Protein AF-A0A6G0WE78-F1 (afdb_monomer_lite)

Sequence (130 aa):
MADDKPTRFEETLTFESLRAKVAHFAEEREWTKFHTPRNLLLAMTGEVGEVCECFQWRGDHDQDVDKWSAEDKEHLGEELSDVLIYLIRLADRCNVDLPAAALRKIEKNAVKYPVDLAKGSSKKYTEYQS

InterPro domains:
  IPR025984 dCTP pyrophosphatase 1 [PF12643] (47-127)
  IPR025984 dCTP pyrophosphatase 1 [PIRSF029826] (11-128)
  IPR025984 dCTP pyrophosphatase 1 [cd11537] (19-109)
  IPR052555 dCTP Pyrophosphatase [PTHR46523] (4-129)

Foldseek 3Di:
DPPPDDDPDDDPDDLVNLLVVLVVVCVVVVNVVVLDLVNLVVQLVVLVVQLCVLCVPQDPVRPPPVPDDPVSVVSNVVSVVSNVSSVSSSCVNVVHPVVVVVVVVVVVVCVLQPCVQPPVHPDGSVVSPD

Radius of gyration: 18.78 Å; chains: 1; bounding box: 47×45×46 Å

pLDDT: mean 91.03, std 11.7, range [42.78, 98.81]

Structure (mmCIF, N/CA/C/O backbone):
data_AF-A0A6G0WE78-F1
#
_entry.id   AF-A0A6G0WE78-F1
#
loop_
_atom_site.group_PDB
_atom_site.id
_atom_site.type_symbol
_atom_site.label_atom_id
_atom_site.label_alt_id
_atom_site.label_comp_id
_atom_site.label_asym_id
_atom_site.label_entity_id
_atom_site.label_seq_id
_atom_site.pdbx_PDB_ins_code
_atom_site.Cartn_x
_atom_site.Cartn_y
_atom_site.Cartn_z
_atom_site.occupancy
_atom_site.B_iso_or_equiv
_atom_site.auth_seq_id
_atom_site.auth_comp_id
_atom_site.auth_asym_id
_atom_site.auth_atom_id
_atom_site.pdbx_PDB_model_num
ATOM 1 N N . MET A 1 1 ? 3.640 -33.276 -16.281 1.00 42.78 1 MET A N 1
ATOM 2 C CA . MET A 1 1 ? 4.720 -32.574 -15.562 1.00 42.78 1 MET A CA 1
ATOM 3 C C . MET A 1 1 ? 4.146 -31.227 -15.185 1.00 42.78 1 MET A C 1
ATOM 5 O O . MET A 1 1 ? 3.731 -30.516 -16.090 1.00 42.78 1 MET A O 1
ATOM 9 N N . ALA A 1 2 ? 3.935 -30.972 -13.893 1.00 50.84 2 ALA A N 1
ATOM 10 C CA . ALA A 1 2 ? 3.448 -29.671 -13.450 1.00 50.84 2 ALA A CA 1
ATOM 11 C C . ALA A 1 2 ? 4.543 -28.639 -13.743 1.00 50.84 2 ALA A C 1
ATOM 13 O O . ALA A 1 2 ? 5.721 -28.924 -13.539 1.00 50.84 2 ALA A O 1
ATOM 14 N N . ASP A 1 3 ? 4.142 -27.513 -14.315 1.00 57.72 3 ASP A N 1
ATOM 15 C CA . ASP A 1 3 ? 5.007 -26.397 -14.679 1.00 57.72 3 ASP A CA 1
ATOM 16 C C . ASP A 1 3 ? 5.476 -25.748 -13.362 1.00 57.72 3 ASP A C 1
ATOM 18 O O . ASP A 1 3 ? 4.741 -24.965 -12.762 1.00 57.72 3 ASP A O 1
ATOM 22 N N . ASP A 1 4 ? 6.638 -26.166 -12.850 1.00 68.50 4 ASP A N 1
ATOM 23 C CA . ASP A 1 4 ? 7.264 -25.666 -11.614 1.00 68.50 4 ASP A CA 1
ATOM 24 C C . ASP A 1 4 ? 7.863 -24.277 -11.873 1.00 68.50 4 ASP A C 1
ATOM 26 O O . ASP A 1 4 ? 9.077 -24.078 -11.948 1.00 68.50 4 ASP A O 1
ATOM 30 N N . LYS A 1 5 ? 6.988 -23.312 -12.168 1.00 70.56 5 LYS A N 1
ATOM 31 C CA . LYS A 1 5 ? 7.397 -21.920 -12.314 1.00 70.56 5 LYS A CA 1
ATOM 32 C C . LYS A 1 5 ? 7.626 -21.352 -10.919 1.00 70.56 5 LYS A C 1
ATOM 34 O O . LYS A 1 5 ? 6.695 -21.394 -10.114 1.00 70.56 5 LYS A O 1
ATOM 39 N N . PRO A 1 6 ? 8.813 -20.785 -10.645 1.00 77.88 6 PRO A N 1
ATOM 40 C CA . PRO A 1 6 ? 9.064 -20.134 -9.373 1.00 77.88 6 PRO A CA 1
ATOM 41 C C . PRO A 1 6 ? 8.038 -19.020 -9.168 1.00 77.88 6 PRO A C 1
ATOM 43 O O . PRO A 1 6 ? 7.669 -18.301 -10.106 1.00 77.88 6 PRO A O 1
ATOM 46 N N . THR A 1 7 ? 7.555 -18.890 -7.941 1.00 81.88 7 THR A N 1
ATOM 47 C CA . THR A 1 7 ? 6.674 -17.791 -7.569 1.00 81.88 7 THR A CA 1
ATOM 48 C C . THR A 1 7 ? 7.383 -16.455 -7.703 1.00 81.88 7 THR A C 1
ATOM 50 O O . THR A 1 7 ? 8.593 -16.317 -7.535 1.00 81.88 7 THR A O 1
ATOM 53 N N . ARG A 1 8 ? 6.596 -15.440 -8.062 1.00 88.12 8 ARG A N 1
ATOM 54 C CA . ARG A 1 8 ? 7.098 -14.081 -8.282 1.00 88.12 8 ARG A CA 1
ATOM 55 C C . ARG A 1 8 ? 7.364 -13.326 -6.974 1.00 88.12 8 ARG A C 1
ATOM 57 O O . ARG A 1 8 ? 8.144 -12.381 -6.976 1.00 88.12 8 ARG A O 1
ATOM 64 N N . PHE A 1 9 ? 6.694 -13.712 -5.892 1.00 91.44 9 PHE A N 1
ATOM 65 C CA . PHE A 1 9 ? 6.803 -13.094 -4.572 1.00 91.44 9 PHE A CA 1
ATOM 66 C C . PHE A 1 9 ? 7.155 -14.147 -3.529 1.00 91.44 9 PHE A C 1
ATOM 68 O O . PHE A 1 9 ? 6.957 -15.336 -3.766 1.00 91.44 9 PHE A O 1
ATOM 75 N N . GLU A 1 10 ? 7.648 -13.694 -2.379 1.00 91.62 10 GLU A N 1
ATOM 76 C CA . GLU A 1 10 ? 7.931 -14.567 -1.244 1.00 91.62 10 GLU A CA 1
ATOM 77 C C . GLU A 1 10 ? 6.634 -15.261 -0.775 1.00 91.62 10 GLU A C 1
ATOM 79 O O . GLU A 1 10 ? 5.600 -14.616 -0.595 1.00 91.62 10 GLU A O 1
ATOM 84 N N . GLU A 1 11 ? 6.667 -16.593 -0.672 1.00 89.88 11 GLU A N 1
ATOM 85 C CA . GLU A 1 11 ? 5.465 -17.426 -0.518 1.00 89.88 11 GLU A CA 1
ATOM 86 C C . GLU A 1 11 ? 4.999 -17.594 0.927 1.00 89.88 11 GLU A C 1
ATOM 88 O O . GLU A 1 11 ? 3.838 -17.930 1.174 1.00 89.88 11 GLU A O 1
ATOM 93 N N . THR A 1 12 ? 5.911 -17.453 1.887 1.00 92.75 12 THR A N 1
ATOM 94 C CA . THR A 1 12 ? 5.702 -17.948 3.251 1.00 92.75 12 THR A CA 1
ATOM 95 C C . THR A 1 12 ? 5.341 -16.843 4.242 1.00 92.75 12 THR A C 1
ATOM 97 O O . THR A 1 12 ? 4.719 -17.107 5.277 1.00 92.75 12 THR A O 1
ATOM 100 N N . LEU A 1 13 ? 5.677 -15.595 3.929 1.00 93.06 13 LEU A N 1
ATOM 101 C CA . LEU A 1 13 ? 5.413 -14.419 4.734 1.00 93.06 13 LEU A CA 1
ATOM 102 C C . LEU A 1 13 ? 3.956 -14.002 4.563 1.00 93.06 13 LEU A C 1
ATOM 104 O O . LEU A 1 13 ? 3.498 -13.527 3.526 1.00 93.06 13 LEU A O 1
ATOM 108 N N . THR A 1 14 ? 3.213 -14.137 5.651 1.00 96.06 14 THR A N 1
ATOM 109 C CA . THR A 1 14 ? 1.822 -13.698 5.721 1.00 96.06 14 THR A CA 1
ATOM 110 C C . THR A 1 14 ? 1.735 -12.224 6.108 1.00 96.06 14 THR A C 1
ATOM 112 O O . THR A 1 14 ? 2.610 -11.690 6.797 1.00 96.06 14 THR A O 1
ATOM 115 N N . PHE A 1 15 ? 0.618 -11.578 5.774 1.00 96.31 15 PHE A N 1
ATOM 116 C CA . PHE A 1 15 ? 0.317 -10.226 6.259 1.00 96.31 15 PHE A CA 1
ATOM 117 C C . PHE A 1 15 ? 0.359 -10.120 7.787 1.00 96.31 15 PHE A C 1
ATOM 119 O O . PHE A 1 15 ? 0.839 -9.120 8.309 1.00 96.31 15 PHE A O 1
ATOM 126 N N . GLU A 1 16 ? -0.098 -11.148 8.505 1.00 98.12 16 GLU A N 1
ATOM 127 C CA . GLU A 1 16 ? -0.032 -11.171 9.968 1.00 98.12 16 GLU A CA 1
ATOM 128 C C . GLU A 1 16 ? 1.417 -11.220 10.463 1.00 98.12 16 GLU A C 1
ATOM 130 O O . GLU A 1 16 ? 1.796 -10.476 11.366 1.00 98.12 16 GLU A O 1
ATOM 135 N N . SER A 1 17 ? 2.264 -12.037 9.832 1.00 97.81 17 SER A N 1
ATOM 136 C CA . SER A 1 17 ? 3.683 -12.086 10.187 1.00 97.81 17 SER A CA 1
ATOM 137 C C . SER A 1 17 ? 4.403 -10.763 9.906 1.00 97.81 17 SER A C 1
ATOM 139 O O . SER A 1 17 ? 5.234 -10.338 10.710 1.00 97.81 17 SER A O 1
ATOM 141 N N . LEU A 1 18 ? 4.045 -10.065 8.822 1.00 97.81 18 LEU A N 1
ATOM 142 C CA . LEU A 1 18 ? 4.582 -8.743 8.512 1.00 97.81 18 LEU A CA 1
ATOM 143 C C . LEU A 1 18 ? 4.071 -7.683 9.500 1.00 97.81 18 LEU A C 1
ATOM 145 O O . LEU A 1 18 ? 4.871 -6.929 10.050 1.00 97.81 18 LEU A O 1
ATOM 149 N N . ARG A 1 19 ? 2.769 -7.684 9.821 1.00 98.50 19 ARG A N 1
ATOM 150 C CA . ARG A 1 19 ? 2.168 -6.833 10.862 1.00 98.50 19 ARG A CA 1
ATOM 151 C C . ARG A 1 19 ? 2.891 -6.990 12.197 1.00 98.50 19 ARG A C 1
ATOM 153 O O . ARG A 1 19 ? 3.275 -5.990 12.801 1.00 98.50 19 ARG A O 1
ATOM 160 N N . ALA A 1 20 ? 3.122 -8.230 12.630 1.00 98.56 20 ALA A N 1
ATOM 161 C CA . ALA A 1 20 ? 3.830 -8.529 13.870 1.00 98.56 20 ALA A CA 1
ATOM 162 C C . ALA A 1 20 ? 5.279 -8.014 13.852 1.00 98.56 20 ALA A C 1
ATOM 164 O O . ALA A 1 20 ? 5.713 -7.400 14.825 1.00 98.56 20 ALA A O 1
ATOM 165 N N . LYS A 1 21 ? 6.012 -8.193 12.742 1.00 98.50 21 LYS A N 1
ATOM 166 C CA . LYS A 1 21 ? 7.381 -7.668 12.582 1.00 98.50 21 LYS A CA 1
ATOM 167 C C . LYS A 1 21 ? 7.428 -6.141 12.674 1.00 98.50 21 LYS A C 1
ATOM 169 O O . LYS A 1 21 ? 8.252 -5.609 13.412 1.00 98.50 21 LYS A O 1
ATOM 174 N N . VAL A 1 22 ? 6.524 -5.443 11.983 1.00 98.38 22 VAL A N 1
ATOM 175 C CA . VAL A 1 22 ? 6.442 -3.971 12.006 1.00 98.38 22 VAL A CA 1
ATOM 176 C C . VAL A 1 22 ? 6.060 -3.457 13.398 1.00 98.38 22 VAL A C 1
ATOM 178 O O . VAL A 1 22 ? 6.638 -2.484 13.887 1.00 98.38 22 VAL A O 1
ATOM 181 N N . ALA A 1 23 ? 5.109 -4.116 14.064 1.00 98.38 23 ALA A N 1
ATOM 182 C CA . ALA A 1 23 ? 4.719 -3.779 15.429 1.00 98.38 23 ALA A CA 1
ATOM 183 C C . ALA A 1 23 ? 5.891 -3.935 16.407 1.00 98.38 23 ALA A C 1
ATOM 185 O O . ALA A 1 23 ? 6.193 -2.998 17.145 1.00 98.38 23 ALA A O 1
ATOM 186 N N . HIS A 1 24 ? 6.580 -5.075 16.347 1.00 98.62 24 HIS A N 1
ATOM 187 C CA . HIS A 1 24 ? 7.726 -5.373 17.197 1.00 98.62 24 HIS A CA 1
ATOM 188 C C . HIS A 1 24 ? 8.874 -4.379 16.983 1.00 98.62 24 HIS A C 1
ATOM 190 O O . HIS A 1 24 ? 9.375 -3.806 17.946 1.00 98.62 24 HIS A O 1
ATOM 196 N N . PHE A 1 25 ? 9.217 -4.079 15.725 1.00 98.38 25 PHE A N 1
ATOM 197 C CA . PHE A 1 25 ? 10.237 -3.085 15.385 1.00 98.38 25 PHE A CA 1
ATOM 198 C C . PHE A 1 25 ? 9.956 -1.714 16.022 1.00 98.38 25 PHE A C 1
ATOM 200 O O . PHE A 1 25 ? 10.868 -1.064 16.546 1.00 98.38 25 PHE A O 1
ATOM 207 N N . ALA A 1 26 ? 8.690 -1.280 15.999 1.00 98.06 26 ALA A N 1
ATOM 208 C CA . ALA A 1 26 ? 8.262 -0.023 16.606 1.00 98.06 26 ALA A CA 1
ATOM 209 C C . ALA A 1 26 ? 8.277 -0.072 18.143 1.00 98.06 26 ALA A C 1
ATOM 211 O O . ALA A 1 26 ? 8.576 0.934 18.786 1.00 98.06 26 ALA A O 1
ATOM 212 N N . GLU A 1 27 ? 7.946 -1.215 18.741 1.00 98.12 27 GLU A N 1
ATOM 213 C CA . GLU A 1 27 ? 7.957 -1.410 20.194 1.00 98.12 27 GLU A CA 1
ATOM 214 C C . GLU A 1 27 ? 9.372 -1.365 20.770 1.00 98.12 27 GLU A C 1
ATOM 216 O O . GLU A 1 27 ? 9.594 -0.637 21.735 1.00 98.12 27 GLU A O 1
ATOM 221 N N . GLU A 1 28 ? 10.336 -2.041 20.138 1.00 98.62 28 GLU A N 1
ATOM 222 C CA . GLU A 1 28 ? 11.750 -2.030 20.550 1.00 98.62 28 GLU A CA 1
ATOM 223 C C . GLU A 1 28 ? 12.350 -0.618 20.617 1.00 98.62 28 GLU A C 1
ATOM 225 O O . GLU A 1 28 ? 13.283 -0.363 21.374 1.00 98.62 28 GLU A O 1
ATOM 230 N N . ARG A 1 29 ? 11.811 0.308 19.818 1.00 98.50 29 ARG A N 1
ATOM 231 C CA . ARG A 1 29 ? 12.259 1.706 19.732 1.00 98.50 29 ARG A CA 1
ATOM 232 C C . ARG A 1 29 ? 11.375 2.664 20.528 1.00 98.50 29 ARG A C 1
ATOM 234 O O . ARG A 1 29 ? 11.571 3.875 20.468 1.00 98.50 29 ARG A O 1
ATOM 241 N N . GLU A 1 30 ? 10.376 2.145 21.242 1.00 98.06 30 GLU A N 1
ATOM 242 C CA . GLU A 1 30 ? 9.337 2.921 21.927 1.00 98.06 30 GLU A CA 1
ATOM 243 C C . GLU A 1 30 ? 8.580 3.899 21.004 1.00 98.06 30 GLU A C 1
ATOM 245 O O . GLU A 1 30 ? 8.074 4.941 21.438 1.00 98.06 30 GLU A O 1
ATOM 250 N N . TRP A 1 31 ? 8.485 3.585 19.711 1.00 98.31 31 TRP A N 1
ATOM 251 C CA . TRP A 1 31 ? 7.860 4.442 18.700 1.00 98.31 31 TRP A CA 1
ATOM 252 C C . TRP A 1 31 ? 6.343 4.303 18.636 1.00 98.31 31 TRP A C 1
ATOM 254 O O . TRP A 1 31 ? 5.668 5.156 18.058 1.00 98.31 31 TRP A O 1
ATOM 264 N N . THR A 1 32 ? 5.766 3.296 19.297 1.00 96.31 32 THR A N 1
ATOM 265 C CA . THR A 1 32 ? 4.308 3.100 19.367 1.00 96.31 32 THR A CA 1
ATOM 266 C C . THR A 1 32 ? 3.554 4.364 19.812 1.00 96.31 32 THR A C 1
ATOM 268 O O . THR A 1 32 ? 2.452 4.615 19.323 1.00 96.31 32 THR A O 1
ATOM 271 N N . LYS A 1 33 ? 4.162 5.217 20.653 1.00 96.94 33 LYS A N 1
ATOM 272 C CA . LYS A 1 33 ? 3.602 6.519 21.072 1.00 96.94 33 LYS A CA 1
ATOM 273 C C . LYS A 1 33 ? 3.460 7.541 19.933 1.00 96.94 33 LYS A C 1
ATOM 275 O O . LYS A 1 33 ? 2.560 8.375 19.975 1.00 96.94 33 LYS A O 1
ATOM 280 N N . PHE A 1 34 ? 4.306 7.462 18.906 1.00 97.56 34 PHE A N 1
ATOM 281 C CA . PHE A 1 34 ? 4.260 8.328 17.723 1.00 97.56 34 PHE A CA 1
ATOM 282 C C . PHE A 1 34 ? 3.363 7.764 16.615 1.00 97.56 34 PHE A C 1
ATOM 284 O O . PHE A 1 34 ? 2.855 8.526 15.790 1.00 97.56 34 PHE A O 1
ATOM 291 N N . HIS A 1 35 ? 3.111 6.450 16.629 1.00 97.88 35 HIS A N 1
ATOM 292 C CA . HIS A 1 35 ? 2.293 5.720 15.654 1.00 97.88 35 HIS A CA 1
ATOM 293 C C . HIS A 1 35 ? 0.786 5.910 15.930 1.00 97.88 35 HIS A C 1
ATOM 295 O O . HIS A 1 35 ? 0.028 4.958 16.151 1.00 97.88 35 HIS A O 1
ATOM 301 N N . THR A 1 36 ? 0.343 7.170 15.956 1.00 98.56 36 THR A N 1
ATOM 302 C CA . THR A 1 36 ? -1.083 7.524 15.917 1.00 98.56 36 THR A CA 1
ATOM 303 C C . THR A 1 36 ? -1.614 7.362 14.486 1.00 98.56 36 THR A C 1
ATOM 305 O O . THR A 1 36 ? -0.846 7.573 13.544 1.00 98.56 36 THR A O 1
ATOM 308 N N . PRO A 1 37 ? -2.907 7.040 14.275 1.00 98.69 37 PRO A N 1
ATOM 309 C CA . PRO A 1 37 ? -3.452 6.848 12.927 1.00 98.69 37 PRO A CA 1
ATOM 310 C C . PRO A 1 37 ? -3.191 8.020 11.974 1.00 98.69 37 PRO A C 1
ATOM 312 O O . PRO A 1 37 ? -2.810 7.813 10.828 1.00 98.69 37 PRO A O 1
ATOM 315 N N . ARG A 1 38 ? -3.323 9.264 12.458 1.00 98.62 38 ARG A N 1
ATOM 316 C CA . ARG A 1 38 ? -3.049 10.459 11.646 1.00 98.62 38 ARG A CA 1
ATOM 317 C C . ARG A 1 38 ? -1.578 10.558 11.247 1.00 98.62 38 ARG A C 1
ATOM 319 O O . ARG A 1 38 ? -1.296 10.881 10.103 1.00 98.62 38 ARG A O 1
ATOM 326 N N . ASN A 1 39 ? -0.654 10.294 12.168 1.00 98.62 39 ASN A N 1
ATOM 327 C CA . ASN A 1 39 ? 0.774 10.387 11.867 1.00 98.62 39 ASN A CA 1
ATOM 328 C C . ASN A 1 39 ? 1.195 9.319 10.854 1.00 98.62 39 ASN A C 1
ATOM 330 O O . ASN A 1 39 ? 1.910 9.634 9.915 1.00 98.62 39 ASN A O 1
ATOM 334 N N . LEU A 1 40 ? 0.700 8.087 11.010 1.00 98.75 40 LEU A N 1
ATOM 335 C CA . LEU A 1 40 ? 0.962 6.994 10.069 1.00 98.75 40 LEU A CA 1
ATOM 336 C C . LEU A 1 40 ? 0.402 7.291 8.674 1.00 98.75 40 LEU A C 1
ATOM 338 O O . LEU A 1 40 ? 1.082 7.049 7.687 1.00 98.75 40 LEU A O 1
ATOM 342 N N . LEU A 1 41 ? -0.810 7.852 8.588 1.00 98.75 41 LEU A N 1
ATOM 343 C CA . LEU A 1 41 ? -1.394 8.286 7.317 1.00 98.75 41 LEU A CA 1
ATOM 344 C C . LEU A 1 41 ? -0.532 9.352 6.625 1.00 98.75 41 LEU A C 1
ATOM 346 O O . LEU A 1 41 ? -0.336 9.290 5.414 1.00 98.75 41 LEU A O 1
ATOM 350 N N . LEU A 1 42 ? -0.040 10.336 7.382 1.00 98.69 42 LEU A N 1
ATOM 351 C CA . LEU A 1 42 ? 0.800 11.401 6.835 1.00 98.69 42 LEU A CA 1
ATOM 352 C C . LEU A 1 42 ? 2.167 10.875 6.387 1.00 98.69 42 LEU A C 1
ATOM 354 O O . LEU A 1 42 ? 2.599 11.244 5.303 1.00 98.69 42 LEU A O 1
ATOM 358 N N . ALA A 1 43 ? 2.793 9.987 7.164 1.00 98.56 43 ALA A N 1
ATOM 359 C CA . ALA A 1 43 ? 4.038 9.327 6.772 1.00 98.56 43 ALA A CA 1
ATOM 360 C C . ALA A 1 43 ? 3.847 8.517 5.480 1.00 98.56 43 ALA A C 1
ATOM 362 O O . ALA A 1 43 ? 4.507 8.799 4.493 1.00 98.56 43 ALA A O 1
ATOM 363 N N . MET A 1 44 ? 2.821 7.656 5.421 1.00 98.69 44 MET A N 1
ATOM 364 C CA . MET A 1 44 ? 2.462 6.904 4.208 1.00 98.69 44 MET A CA 1
ATOM 365 C C . MET A 1 44 ? 2.254 7.807 2.984 1.00 98.69 44 MET A C 1
ATOM 367 O O . MET A 1 44 ? 2.554 7.413 1.866 1.00 98.69 44 MET A O 1
ATOM 371 N N . THR A 1 45 ? 1.699 9.008 3.175 1.00 98.69 45 THR A N 1
ATOM 372 C CA . THR A 1 45 ? 1.502 9.965 2.073 1.00 98.69 45 THR A CA 1
ATOM 373 C C . THR A 1 45 ? 2.835 10.509 1.554 1.00 98.69 45 THR A C 1
ATOM 375 O O . THR A 1 45 ? 2.941 10.750 0.355 1.00 98.69 45 THR A O 1
ATOM 378 N N . GLY A 1 46 ? 3.827 10.685 2.434 1.00 98.56 46 GLY A N 1
ATOM 379 C CA . GLY A 1 46 ? 5.206 11.010 2.063 1.00 98.56 46 GLY A CA 1
ATOM 380 C C . GLY A 1 46 ? 5.811 9.924 1.181 1.00 98.56 46 GLY A C 1
ATOM 381 O O . GLY A 1 46 ? 6.177 10.227 0.053 1.00 98.56 46 GLY A O 1
ATOM 382 N N . GLU A 1 47 ? 5.742 8.664 1.620 1.00 98.69 47 GLU A N 1
ATOM 383 C CA . GLU A 1 47 ? 6.299 7.525 0.864 1.00 98.69 47 GLU A CA 1
ATOM 384 C C . GLU A 1 47 ? 5.612 7.320 -0.492 1.00 98.69 47 GLU A C 1
ATOM 386 O O . GLU A 1 47 ? 6.234 6.966 -1.487 1.00 98.69 47 GLU A O 1
ATOM 391 N N . VAL A 1 48 ? 4.306 7.605 -0.595 1.00 98.75 48 VAL A N 1
ATOM 392 C CA . VAL A 1 48 ? 3.627 7.629 -1.904 1.00 98.75 48 VAL A CA 1
ATOM 393 C C . VAL A 1 48 ? 4.228 8.705 -2.818 1.00 98.75 48 VAL A C 1
ATOM 395 O O . VAL A 1 48 ? 4.282 8.514 -4.033 1.00 98.75 48 VAL A O 1
ATOM 398 N N . GLY A 1 49 ? 4.662 9.833 -2.255 1.00 98.44 49 GLY A N 1
ATOM 399 C CA . GLY A 1 49 ? 5.426 10.858 -2.959 1.00 98.44 49 GLY A CA 1
ATOM 400 C C . GLY A 1 49 ? 6.769 10.333 -3.464 1.00 98.44 49 GLY A C 1
ATOM 401 O O . GLY A 1 49 ? 7.055 10.512 -4.643 1.00 98.44 49 GLY A O 1
ATOM 402 N N . GLU A 1 50 ? 7.524 9.611 -2.638 1.00 98.38 50 GLU A N 1
ATOM 403 C CA . GLU A 1 50 ? 8.817 9.010 -3.018 1.00 98.38 50 GLU A CA 1
ATOM 404 C C . GLU A 1 50 ? 8.641 7.949 -4.124 1.00 98.38 50 GLU A C 1
ATOM 406 O O . GLU A 1 50 ? 9.338 7.967 -5.145 1.00 98.38 50 GLU A O 1
ATOM 411 N N . VAL A 1 51 ? 7.570 7.143 -4.055 1.00 98.06 51 VAL A N 1
ATOM 412 C CA . VAL A 1 51 ? 7.153 6.292 -5.182 1.00 98.06 51 VAL A CA 1
ATOM 413 C C . VAL A 1 51 ? 6.892 7.131 -6.437 1.00 98.06 51 VAL A C 1
ATOM 415 O O . VAL A 1 51 ? 7.293 6.728 -7.525 1.00 98.06 51 VAL A O 1
ATOM 418 N N . CYS A 1 52 ? 6.237 8.293 -6.341 1.00 96.62 52 CYS A N 1
ATOM 419 C CA . CYS A 1 52 ? 6.020 9.156 -7.509 1.00 96.62 52 CYS A CA 1
ATOM 420 C C . CYS A 1 52 ? 7.340 9.684 -8.089 1.00 96.62 52 CYS A C 1
ATOM 422 O O . CYS A 1 52 ? 7.466 9.775 -9.313 1.00 96.62 52 CYS A O 1
ATOM 424 N N . GLU A 1 53 ? 8.329 9.998 -7.251 1.00 95.50 53 GLU A N 1
ATOM 425 C CA . GLU A 1 53 ? 9.642 10.479 -7.688 1.00 95.50 53 GLU A CA 1
ATOM 426 C C . GLU A 1 53 ? 10.385 9.454 -8.552 1.00 95.50 53 GLU A C 1
ATOM 428 O O . GLU A 1 53 ? 11.025 9.843 -9.534 1.00 95.50 53 GLU A O 1
ATOM 433 N N . CYS A 1 54 ? 10.194 8.156 -8.296 1.00 93.88 54 CYS A N 1
ATOM 434 C 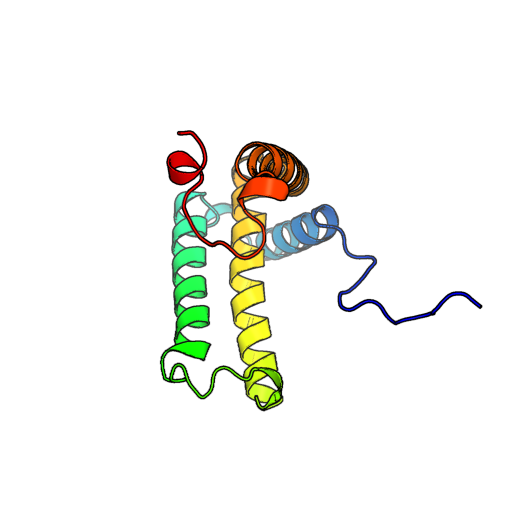CA . CYS A 1 54 ? 10.727 7.079 -9.138 1.00 93.88 54 CYS A CA 1
ATOM 435 C C . CYS A 1 54 ? 10.234 7.151 -10.600 1.00 93.88 54 CYS A C 1
ATOM 437 O O . CYS A 1 54 ? 10.917 6.683 -11.520 1.00 93.88 54 CYS A O 1
ATOM 439 N N . PHE A 1 55 ? 9.048 7.731 -10.834 1.00 93.56 55 PHE A N 1
ATOM 440 C CA . PHE A 1 55 ? 8.402 7.802 -12.151 1.00 93.56 55 PHE A CA 1
ATOM 441 C C . PHE A 1 55 ? 8.338 9.213 -12.748 1.00 93.56 55 PHE A C 1
ATOM 443 O O . PHE A 1 55 ? 8.164 9.328 -13.959 1.00 93.56 55 PHE A O 1
ATOM 450 N N . GLN A 1 56 ? 8.478 10.281 -11.956 1.00 91.62 56 GLN A N 1
ATOM 451 C CA . GLN A 1 56 ? 8.102 11.650 -12.353 1.00 91.62 56 GLN A CA 1
ATOM 452 C C . GLN A 1 56 ? 8.776 12.170 -13.641 1.00 91.62 56 GLN A C 1
ATOM 454 O O . GLN A 1 56 ? 8.202 13.007 -14.336 1.00 91.62 56 GLN A O 1
ATOM 459 N N . TRP A 1 57 ? 9.969 11.669 -13.982 1.00 88.69 57 TRP A N 1
ATOM 460 C CA . TRP A 1 57 ? 10.720 12.065 -15.184 1.00 88.69 57 TRP A CA 1
ATOM 461 C C . TRP A 1 57 ? 10.733 11.005 -16.294 1.00 88.69 57 TRP A C 1
ATOM 463 O O . TRP A 1 57 ? 11.335 11.221 -17.347 1.00 88.69 57 TRP A O 1
ATOM 473 N N . ARG A 1 58 ? 10.060 9.867 -16.090 1.00 85.50 58 ARG A N 1
ATOM 474 C CA . ARG A 1 58 ? 9.945 8.793 -17.081 1.00 85.50 58 ARG A CA 1
ATOM 475 C C . ARG A 1 58 ? 8.725 9.078 -17.956 1.00 85.50 58 ARG A C 1
ATOM 477 O O . ARG A 1 58 ? 7.588 8.882 -17.540 1.00 85.50 58 ARG A O 1
ATOM 484 N N . GLY A 1 59 ? 8.957 9.616 -19.153 1.00 73.19 59 GLY A N 1
ATOM 485 C CA . GLY A 1 59 ? 7.877 9.959 -20.083 1.00 73.19 59 GLY A CA 1
ATOM 486 C C . GLY A 1 59 ? 7.044 8.742 -20.506 1.00 73.19 59 GLY A C 1
ATOM 487 O O . GLY A 1 59 ? 7.495 7.603 -20.410 1.00 73.19 59 GLY A O 1
ATOM 488 N N . ASP A 1 60 ? 5.847 8.977 -21.048 1.00 75.25 60 ASP A N 1
ATOM 489 C CA . ASP A 1 60 ? 4.876 7.924 -21.409 1.00 75.25 60 ASP A CA 1
ATOM 490 C C . ASP A 1 60 ? 5.412 6.861 -22.392 1.00 75.25 60 ASP A C 1
ATOM 492 O O . ASP A 1 60 ? 4.886 5.753 -22.472 1.00 75.25 60 ASP A O 1
ATOM 496 N N . HIS A 1 61 ? 6.475 7.178 -23.136 1.00 66.56 61 HIS A N 1
ATOM 497 C CA . HIS A 1 61 ? 7.127 6.269 -24.085 1.00 66.56 61 HIS A CA 1
ATOM 498 C C . HIS A 1 61 ? 8.278 5.439 -23.483 1.00 66.56 61 HIS A C 1
ATOM 500 O O . HIS A 1 61 ? 8.767 4.532 -24.155 1.00 66.56 61 HIS A O 1
ATOM 506 N N . ASP A 1 62 ? 8.694 5.720 -22.243 1.00 63.34 62 ASP A N 1
ATOM 507 C CA . ASP A 1 62 ? 9.822 5.073 -21.549 1.00 63.34 62 ASP A CA 1
ATOM 508 C C . ASP A 1 62 ? 9.390 4.395 -20.233 1.00 63.34 62 ASP A C 1
ATOM 510 O O . ASP A 1 62 ? 10.133 4.302 -19.258 1.00 63.34 62 ASP A O 1
ATOM 514 N N . GLN A 1 63 ? 8.148 3.903 -20.197 1.00 70.12 63 GLN A N 1
ATOM 515 C CA . GLN A 1 63 ? 7.580 3.191 -19.043 1.00 70.12 63 GLN A CA 1
ATOM 516 C C . GLN A 1 63 ? 7.943 1.700 -18.999 1.00 70.12 63 GLN A C 1
ATO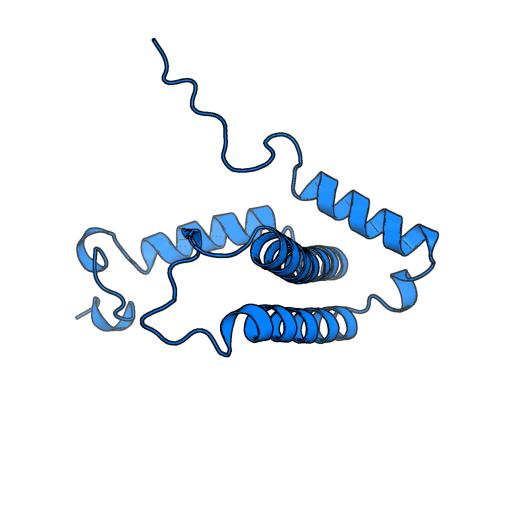M 518 O O . GLN A 1 63 ? 7.347 0.931 -18.243 1.00 70.12 63 GLN A O 1
ATOM 523 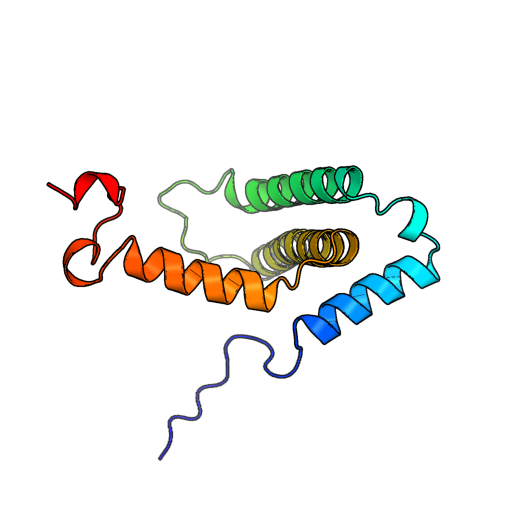N N . ASP A 1 64 ? 8.900 1.267 -19.818 1.00 83.62 64 ASP A N 1
ATOM 524 C CA . ASP A 1 64 ? 9.339 -0.122 -19.834 1.00 83.62 64 ASP A CA 1
ATOM 525 C C . ASP A 1 64 ? 10.213 -0.412 -18.605 1.00 83.62 64 ASP A C 1
ATOM 527 O O . ASP A 1 64 ? 11.439 -0.268 -18.625 1.00 83.62 64 ASP A O 1
ATOM 531 N N . VAL A 1 65 ? 9.552 -0.809 -17.516 1.00 83.88 65 VAL A N 1
ATOM 532 C CA . VAL A 1 65 ? 10.182 -1.171 -16.237 1.00 83.88 65 VAL A CA 1
ATOM 533 C C . VAL A 1 65 ? 11.196 -2.307 -16.371 1.00 83.88 65 VAL A C 1
ATOM 535 O O . VAL A 1 65 ? 12.074 -2.453 -15.519 1.00 83.88 65 VAL A O 1
ATOM 538 N N . ASP A 1 66 ? 11.142 -3.095 -17.447 1.00 85.69 66 ASP A N 1
ATOM 539 C CA . ASP A 1 66 ? 12.110 -4.166 -17.663 1.00 85.69 66 ASP A CA 1
ATOM 540 C C . ASP A 1 66 ? 13.503 -3.617 -18.001 1.00 85.69 66 ASP A C 1
ATOM 542 O O . ASP A 1 66 ? 14.498 -4.259 -17.655 1.00 85.69 66 ASP A O 1
ATOM 546 N N . LYS A 1 67 ? 13.588 -2.401 -18.560 1.00 87.94 67 LYS A N 1
ATOM 547 C CA . LYS A 1 67 ? 14.848 -1.707 -18.884 1.00 87.94 67 LYS A CA 1
ATOM 548 C C . LYS A 1 67 ? 15.484 -0.973 -17.707 1.00 87.94 67 LYS A C 1
ATOM 550 O O . LYS A 1 67 ? 16.599 -0.473 -17.848 1.00 87.94 67 LYS A O 1
ATOM 555 N N . TRP A 1 68 ? 14.787 -0.871 -16.579 1.00 91.31 68 TRP A N 1
ATOM 556 C CA . TRP A 1 68 ? 15.298 -0.168 -15.406 1.00 91.31 68 TRP A CA 1
ATOM 557 C C . TRP A 1 68 ? 16.545 -0.860 -14.859 1.00 91.31 68 TRP A C 1
ATOM 559 O O . TRP A 1 68 ? 16.663 -2.092 -14.915 1.00 91.31 68 TRP A O 1
ATOM 569 N N . SER A 1 69 ? 17.465 -0.055 -14.327 1.00 93.94 69 SER A N 1
ATOM 570 C CA . SER A 1 69 ? 18.678 -0.563 -13.692 1.00 93.94 69 SER A CA 1
ATOM 571 C C . SER A 1 69 ? 18.335 -1.401 -12.448 1.00 93.94 69 SER A C 1
ATOM 573 O O . SER A 1 69 ? 17.206 -1.382 -11.954 1.00 93.94 69 SER A O 1
ATOM 575 N N . ALA A 1 70 ? 19.298 -2.174 -11.940 1.00 95.25 70 ALA A N 1
ATOM 576 C CA . ALA A 1 70 ? 19.096 -2.898 -10.683 1.00 95.25 70 ALA A CA 1
ATOM 577 C C . ALA A 1 70 ? 18.853 -1.929 -9.513 1.00 95.25 70 ALA A C 1
ATOM 579 O O . ALA A 1 70 ? 17.964 -2.177 -8.709 1.00 95.25 70 ALA A O 1
ATOM 580 N N . GLU A 1 71 ? 19.582 -0.812 -9.490 1.00 95.94 71 GLU A N 1
ATOM 581 C CA . GLU A 1 71 ? 19.454 0.262 -8.499 1.00 95.94 71 GLU A CA 1
ATOM 582 C C . GLU A 1 71 ? 18.074 0.932 -8.567 1.00 95.94 71 GLU A C 1
ATOM 584 O O . GLU A 1 71 ? 17.413 1.080 -7.548 1.00 95.94 71 GLU A O 1
ATOM 589 N N . ASP A 1 72 ? 17.569 1.224 -9.771 1.00 94.44 72 ASP A N 1
ATOM 590 C CA . ASP A 1 72 ? 16.223 1.779 -9.957 1.00 94.44 72 ASP A CA 1
ATOM 591 C C . ASP A 1 72 ? 15.138 0.840 -9.400 1.00 94.44 72 ASP A C 1
ATOM 593 O O . ASP A 1 72 ? 14.134 1.287 -8.846 1.00 94.44 72 ASP A O 1
ATOM 597 N N . LYS A 1 73 ? 15.305 -0.475 -9.601 1.00 94.50 73 LYS A N 1
ATOM 598 C CA . LYS A 1 73 ? 14.356 -1.495 -9.127 1.00 94.50 73 LYS A CA 1
ATOM 599 C C . LYS A 1 73 ? 14.455 -1.711 -7.622 1.00 94.50 73 LYS A C 1
ATOM 601 O O . LYS A 1 73 ? 13.433 -1.987 -7.001 1.00 94.50 73 LYS A O 1
ATOM 606 N N . GLU A 1 74 ? 15.659 -1.621 -7.067 1.00 96.44 74 GLU A N 1
ATOM 607 C CA . GLU A 1 74 ? 15.900 -1.674 -5.627 1.00 96.44 74 GLU A CA 1
ATOM 608 C C . GLU A 1 74 ? 15.243 -0.477 -4.943 1.00 96.44 74 GLU A C 1
ATOM 610 O O . GLU A 1 74 ? 14.372 -0.688 -4.107 1.00 96.44 74 GLU A O 1
ATOM 615 N N . HIS A 1 75 ? 15.530 0.741 -5.409 1.00 96.81 75 HIS A N 1
ATOM 616 C CA . HIS A 1 75 ? 14.937 1.966 -4.877 1.00 96.81 75 HIS A CA 1
ATOM 617 C C . HIS A 1 75 ? 13.405 1.958 -4.981 1.00 96.81 75 HIS A C 1
ATOM 619 O O . HIS A 1 75 ? 12.713 2.155 -3.989 1.00 96.81 75 HIS A O 1
ATOM 625 N N . LEU A 1 76 ? 12.837 1.590 -6.139 1.00 96.62 76 LEU A N 1
ATOM 626 C CA . LEU A 1 76 ? 11.383 1.409 -6.256 1.00 96.62 76 LEU A CA 1
ATOM 627 C C . LEU A 1 76 ? 10.841 0.374 -5.251 1.00 96.62 76 LEU A C 1
ATOM 629 O O . LEU A 1 76 ? 9.723 0.511 -4.752 1.00 96.62 76 LEU A O 1
ATOM 633 N N . GLY A 1 77 ? 11.601 -0.691 -4.995 1.00 97.25 77 GLY A N 1
ATOM 634 C CA . GLY A 1 77 ? 11.260 -1.716 -4.018 1.00 97.25 77 GLY A CA 1
ATOM 635 C C . GLY A 1 77 ? 11.240 -1.189 -2.584 1.00 97.25 77 GLY A C 1
ATOM 636 O O . GLY A 1 77 ? 10.340 -1.571 -1.833 1.00 97.25 77 GLY A O 1
ATOM 637 N N . GLU A 1 78 ? 12.179 -0.316 -2.221 1.00 98.44 78 GLU A N 1
ATOM 638 C CA . GLU A 1 78 ? 12.229 0.378 -0.928 1.00 98.44 78 GLU A CA 1
ATOM 639 C C . GLU A 1 78 ? 10.980 1.250 -0.745 1.00 98.44 78 GLU A C 1
ATOM 641 O O . GLU A 1 78 ? 10.188 0.985 0.162 1.00 98.44 78 GLU A O 1
ATOM 646 N N . GLU A 1 79 ? 10.690 2.140 -1.698 1.00 98.62 79 GLU A N 1
ATOM 647 C CA . GLU A 1 79 ? 9.559 3.074 -1.581 1.00 98.62 79 GLU A CA 1
ATOM 648 C C . GLU A 1 79 ? 8.194 2.368 -1.555 1.00 98.62 79 GLU A C 1
ATOM 650 O O . GLU A 1 79 ? 7.292 2.690 -0.773 1.00 98.62 79 GLU A O 1
ATOM 655 N N . LEU A 1 80 ? 8.021 1.325 -2.377 1.00 98.56 80 LEU A N 1
ATOM 656 C CA . LEU A 1 80 ? 6.816 0.491 -2.326 1.00 98.56 80 LEU A CA 1
ATOM 657 C C . LEU A 1 80 ? 6.685 -0.247 -0.986 1.00 98.56 80 LEU A C 1
ATOM 659 O O . LEU A 1 80 ? 5.563 -0.460 -0.505 1.00 98.56 80 LEU A O 1
ATOM 663 N N . SER A 1 81 ? 7.809 -0.656 -0.395 1.00 98.31 81 SER A N 1
ATOM 664 C CA . SER A 1 81 ? 7.829 -1.334 0.900 1.00 98.31 81 SER A CA 1
ATOM 665 C C . SER A 1 81 ? 7.464 -0.379 2.030 1.00 98.31 81 SER A C 1
ATOM 667 O O . SER A 1 81 ? 6.676 -0.768 2.894 1.00 98.31 81 SER A O 1
ATOM 669 N N . ASP A 1 82 ? 7.929 0.866 1.997 1.00 98.75 82 ASP A N 1
ATOM 670 C CA . ASP A 1 82 ? 7.609 1.858 3.024 1.00 98.75 82 ASP A CA 1
ATOM 671 C C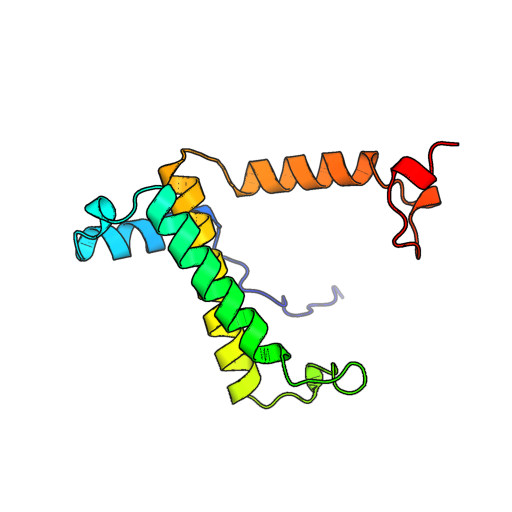 . ASP A 1 82 ? 6.122 2.241 3.009 1.00 98.75 82 ASP A C 1
ATOM 673 O O . ASP A 1 82 ? 5.460 2.222 4.059 1.00 98.75 82 ASP A O 1
ATOM 677 N N . VAL A 1 83 ? 5.522 2.402 1.821 1.00 98.81 83 VAL A N 1
ATOM 678 C CA . VAL A 1 83 ? 4.058 2.535 1.684 1.00 98.81 83 VAL A CA 1
ATOM 679 C C . VAL A 1 83 ? 3.330 1.340 2.314 1.00 98.81 83 VAL A C 1
ATOM 681 O O . VAL A 1 83 ? 2.366 1.520 3.071 1.00 98.81 83 VAL A O 1
ATOM 684 N N . LEU A 1 84 ? 3.774 0.110 2.030 1.00 98.62 84 LEU A N 1
ATOM 685 C CA . LEU A 1 84 ? 3.162 -1.107 2.571 1.00 98.62 84 LEU A CA 1
ATOM 686 C C . LEU A 1 84 ? 3.297 -1.190 4.099 1.00 98.62 84 LEU A C 1
ATOM 688 O O . LEU A 1 84 ? 2.324 -1.525 4.783 1.00 98.62 84 LEU A O 1
ATOM 692 N N . ILE A 1 85 ? 4.475 -0.879 4.641 1.00 98.62 85 ILE A N 1
ATOM 693 C CA . ILE A 1 85 ? 4.773 -0.916 6.076 1.00 98.62 85 ILE A CA 1
ATOM 694 C C . ILE A 1 85 ? 3.870 0.065 6.826 1.00 98.62 85 ILE A C 1
ATOM 696 O O . ILE A 1 85 ? 3.225 -0.325 7.811 1.00 98.62 85 ILE A O 1
ATOM 700 N N . TYR A 1 86 ? 3.746 1.306 6.346 1.00 98.75 86 TYR A N 1
ATOM 701 C CA . TYR A 1 86 ? 2.847 2.274 6.969 1.00 98.75 86 TYR A CA 1
ATOM 702 C C . TYR A 1 86 ? 1.377 1.892 6.822 1.00 98.75 86 TYR A C 1
ATOM 704 O O . TYR A 1 86 ? 0.627 2.046 7.789 1.00 98.75 86 TYR A O 1
ATOM 712 N N . LEU A 1 87 ? 0.955 1.341 5.680 1.00 98.81 87 LEU A N 1
ATOM 713 C CA . LEU A 1 87 ? -0.419 0.872 5.490 1.00 98.81 87 LEU A CA 1
ATOM 714 C C . LEU A 1 87 ? -0.774 -0.261 6.463 1.00 98.81 87 LEU A C 1
ATOM 716 O O . LEU A 1 87 ? -1.831 -0.221 7.101 1.00 98.81 87 LEU A O 1
ATOM 720 N N . ILE A 1 88 ? 0.110 -1.252 6.612 1.00 98.56 88 ILE A N 1
ATOM 721 C CA . ILE A 1 88 ? -0.069 -2.360 7.558 1.00 98.56 88 ILE A CA 1
ATOM 722 C C . ILE A 1 88 ? -0.119 -1.830 8.988 1.00 98.56 88 ILE A C 1
ATOM 724 O O . ILE A 1 88 ? -1.031 -2.185 9.740 1.00 98.56 88 ILE A O 1
ATOM 728 N N . ARG A 1 89 ? 0.811 -0.947 9.375 1.00 98.56 89 ARG A N 1
ATOM 729 C CA . ARG A 1 89 ? 0.821 -0.389 10.732 1.00 98.56 89 ARG A CA 1
ATOM 730 C C . ARG A 1 89 ? -0.396 0.491 10.997 1.00 98.56 89 ARG A C 1
ATOM 732 O O . ARG A 1 89 ? -0.921 0.473 12.107 1.00 98.56 89 ARG A O 1
ATOM 739 N N . LEU A 1 90 ? -0.871 1.239 10.005 1.00 98.81 90 LEU A N 1
ATOM 740 C CA . LEU A 1 90 ? -2.101 2.020 10.104 1.00 98.81 90 LEU A CA 1
ATOM 741 C C . LEU A 1 90 ? -3.313 1.107 10.311 1.00 98.81 90 LEU A C 1
ATOM 743 O O . LEU A 1 90 ? -4.115 1.367 11.207 1.00 98.81 90 LEU A O 1
ATOM 747 N N . ALA A 1 91 ? -3.432 0.029 9.534 1.00 98.69 91 ALA A N 1
ATOM 748 C CA . ALA A 1 91 ? -4.509 -0.944 9.689 1.00 98.69 91 ALA A CA 1
ATOM 749 C C . ALA A 1 91 ? -4.497 -1.594 11.082 1.00 98.69 91 ALA A C 1
ATOM 751 O O . ALA A 1 91 ? -5.534 -1.629 11.744 1.00 98.69 91 ALA A O 1
ATOM 752 N N . ASP A 1 92 ? -3.321 -2.005 11.562 1.00 98.56 92 ASP A N 1
ATOM 753 C CA . ASP A 1 92 ? -3.103 -2.554 12.907 1.00 98.56 92 ASP A CA 1
ATOM 754 C C . ASP A 1 92 ? -3.560 -1.574 14.002 1.00 98.56 92 ASP A C 1
ATOM 756 O O . ASP A 1 92 ? -4.384 -1.907 14.852 1.00 98.56 92 ASP A O 1
ATOM 760 N N . ARG A 1 93 ? -3.131 -0.305 13.932 1.00 98.31 93 ARG A N 1
ATOM 761 C CA . ARG A 1 93 ? -3.530 0.738 14.898 1.00 98.31 93 ARG A CA 1
ATOM 762 C C . ARG A 1 93 ? -5.010 1.118 14.822 1.00 98.31 93 ARG A C 1
ATOM 764 O O . ARG A 1 93 ? -5.541 1.654 15.794 1.00 98.31 93 ARG A O 1
ATOM 771 N N . CYS A 1 94 ? -5.666 0.837 13.700 1.00 98.56 94 CYS A N 1
ATOM 772 C CA . CYS A 1 94 ? -7.096 1.050 13.488 1.00 98.56 94 CYS A CA 1
ATOM 773 C C . CYS A 1 94 ? -7.946 -0.209 13.734 1.00 98.56 94 CYS A C 1
ATOM 775 O O . CYS A 1 94 ? -9.162 -0.141 13.562 1.00 98.56 94 CYS A O 1
ATOM 777 N N . ASN A 1 95 ? -7.346 -1.334 14.146 1.00 98.19 95 ASN A N 1
ATOM 778 C CA . ASN A 1 95 ? -8.014 -2.630 14.317 1.00 98.19 95 ASN A CA 1
ATOM 779 C C . ASN A 1 95 ? -8.736 -3.113 13.044 1.00 98.19 95 ASN A C 1
ATOM 781 O O . ASN A 1 95 ? -9.859 -3.618 13.093 1.00 98.19 95 ASN A O 1
ATOM 785 N N . VAL A 1 96 ? -8.100 -2.928 11.888 1.00 98.62 96 VAL A N 1
ATOM 786 C CA . VAL A 1 96 ? -8.609 -3.383 10.594 1.00 98.62 96 VAL A CA 1
ATOM 787 C C . VAL A 1 96 ? -7.847 -4.630 10.166 1.00 98.62 96 VAL A C 1
ATOM 789 O O . VAL A 1 96 ? -6.645 -4.578 9.921 1.00 98.62 96 VAL A O 1
ATOM 792 N N . ASP A 1 97 ? -8.568 -5.737 9.996 1.00 98.44 97 ASP A N 1
ATOM 793 C CA . ASP A 1 97 ? -8.067 -6.914 9.280 1.00 98.44 97 ASP A CA 1
ATOM 794 C C . ASP A 1 97 ? -7.919 -6.564 7.789 1.00 98.44 97 ASP A C 1
ATOM 796 O O . ASP A 1 97 ? -8.877 -6.633 7.007 1.00 98.44 97 ASP A O 1
ATOM 800 N N . LEU A 1 98 ? -6.723 -6.089 7.429 1.00 98.44 98 LEU A N 1
ATOM 801 C CA . LEU A 1 98 ? -6.404 -5.582 6.098 1.00 98.44 98 LEU A CA 1
ATOM 802 C C . LEU A 1 98 ? -6.529 -6.663 5.009 1.00 98.44 98 LEU A C 1
ATOM 804 O O . LEU A 1 9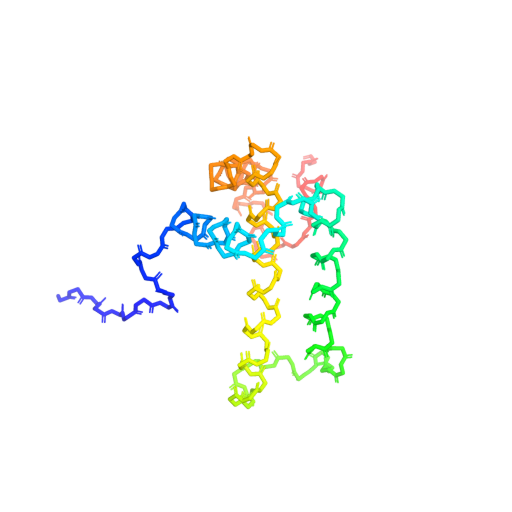8 ? -7.200 -6.378 4.012 1.00 98.44 98 LEU A O 1
ATOM 808 N N . PRO A 1 99 ? -5.995 -7.893 5.173 1.00 98.12 99 PRO A N 1
ATOM 809 C CA . PRO A 1 99 ? -6.202 -8.973 4.207 1.00 98.12 99 PRO A CA 1
ATOM 810 C C . PRO A 1 99 ? -7.678 -9.281 3.958 1.00 98.12 99 PRO A C 1
ATOM 812 O O . PRO A 1 99 ? -8.124 -9.298 2.808 1.00 98.12 99 PRO A O 1
ATOM 815 N N . ALA A 1 100 ? -8.475 -9.458 5.016 1.00 98.31 100 ALA A N 1
ATOM 816 C CA . ALA A 1 100 ? -9.892 -9.759 4.847 1.00 98.31 100 ALA A CA 1
ATOM 817 C C . ALA A 1 100 ? -10.656 -8.572 4.234 1.00 98.31 100 ALA A C 1
ATOM 819 O O . ALA A 1 100 ? -11.584 -8.765 3.443 1.00 98.31 100 ALA A O 1
ATOM 820 N N . ALA A 1 101 ? -10.281 -7.331 4.567 1.00 98.44 101 ALA A N 1
ATOM 821 C CA . ALA A 1 101 ? -10.857 -6.136 3.954 1.00 98.44 101 ALA A CA 1
ATOM 822 C C . ALA A 1 101 ? -10.537 -6.045 2.454 1.00 98.44 101 ALA A C 1
ATOM 824 O O . ALA A 1 101 ? -11.436 -5.723 1.669 1.00 98.44 101 ALA A O 1
ATOM 825 N N . ALA A 1 102 ? -9.306 -6.370 2.052 1.00 98.06 102 ALA A N 1
ATOM 826 C CA . ALA A 1 102 ? -8.884 -6.407 0.657 1.00 98.06 102 ALA A CA 1
ATOM 827 C C . ALA A 1 102 ? -9.647 -7.481 -0.137 1.00 98.06 102 ALA A C 1
ATOM 829 O O . ALA A 1 102 ? -10.202 -7.167 -1.191 1.00 98.06 102 ALA A O 1
ATOM 830 N N . LEU A 1 103 ? -9.781 -8.699 0.402 1.00 98.00 103 LEU A N 1
ATOM 831 C CA . LEU A 1 103 ? -10.553 -9.782 -0.226 1.00 98.00 103 LEU A CA 1
ATOM 832 C C . LEU A 1 103 ? -12.016 -9.379 -0.461 1.00 98.00 103 LEU A C 1
ATOM 834 O O . LEU A 1 103 ? -12.491 -9.395 -1.598 1.00 98.00 103 LEU A O 1
ATOM 838 N N . ARG A 1 104 ? -12.699 -8.874 0.577 1.00 98.12 104 ARG A N 1
ATOM 839 C CA . ARG A 1 104 ? -14.075 -8.354 0.444 1.00 98.12 104 ARG A CA 1
ATOM 840 C C . ARG A 1 104 ? -14.174 -7.217 -0.575 1.00 98.12 104 ARG A C 1
ATOM 842 O O . ARG A 1 104 ? -15.209 -7.031 -1.216 1.00 98.12 104 ARG A O 1
ATOM 849 N N . LYS A 1 105 ? -13.133 -6.388 -0.694 1.00 97.12 105 LYS A N 1
ATOM 850 C CA . LYS A 1 105 ? -13.109 -5.274 -1.648 1.00 97.12 105 LYS A CA 1
ATOM 851 C C . LYS A 1 105 ? -12.964 -5.768 -3.088 1.00 97.12 105 LYS A C 1
ATOM 853 O O . LYS A 1 105 ? -13.623 -5.204 -3.962 1.00 97.12 105 LYS A O 1
ATOM 858 N N . ILE A 1 106 ? -12.173 -6.813 -3.324 1.00 96.69 106 ILE A N 1
ATOM 859 C CA . ILE A 1 106 ? -12.042 -7.470 -4.631 1.00 96.69 106 ILE A CA 1
ATOM 860 C C . ILE A 1 106 ? -13.388 -8.062 -5.063 1.00 96.69 106 ILE A C 1
ATOM 862 O O . ILE A 1 106 ? -13.847 -7.759 -6.162 1.00 96.69 106 ILE A O 1
ATOM 866 N N . GLU A 1 107 ? -14.079 -8.791 -4.183 1.00 95.81 107 GLU A N 1
ATOM 867 C CA . GLU A 1 107 ? -15.416 -9.346 -4.461 1.00 95.81 107 GLU A CA 1
ATOM 868 C C . GLU A 1 107 ? -16.423 -8.249 -4.838 1.00 95.81 107 GLU A C 1
ATOM 870 O O . GLU A 1 107 ? -17.112 -8.331 -5.856 1.00 95.81 107 GLU A O 1
ATOM 875 N N . LYS A 1 108 ? -16.457 -7.154 -4.065 1.00 94.12 108 LYS A N 1
ATOM 876 C CA . LYS A 1 108 ? -17.298 -5.986 -4.376 1.00 94.12 108 LYS A CA 1
ATOM 877 C C . LYS A 1 108 ? -16.935 -5.345 -5.715 1.00 94.12 108 LYS A C 1
ATOM 879 O O . LYS A 1 108 ? -17.821 -4.867 -6.421 1.00 94.12 108 LYS A O 1
ATOM 884 N N . ASN A 1 109 ? -15.650 -5.291 -6.058 1.00 92.31 109 ASN A N 1
ATOM 885 C CA . ASN A 1 109 ? -15.203 -4.749 -7.337 1.00 92.31 109 ASN A CA 1
ATOM 886 C C . ASN A 1 109 ? -15.592 -5.671 -8.504 1.00 92.31 109 ASN A C 1
ATOM 888 O O . ASN A 1 109 ? -15.985 -5.152 -9.541 1.00 92.31 109 ASN A O 1
ATOM 892 N N . ALA A 1 110 ? -15.569 -6.995 -8.334 1.00 92.88 110 ALA A N 1
ATOM 893 C CA . ALA A 1 110 ? -15.996 -7.944 -9.365 1.00 92.88 110 ALA A CA 1
ATOM 894 C C . ALA A 1 110 ? -17.489 -7.798 -9.711 1.00 92.88 110 ALA A C 1
ATOM 896 O O . ALA A 1 110 ? -17.854 -7.796 -10.882 1.00 92.88 110 ALA A O 1
ATOM 897 N N . VAL A 1 111 ? -18.349 -7.578 -8.708 1.00 91.62 111 VAL A N 1
ATOM 898 C CA . VAL A 1 111 ? -19.777 -7.268 -8.933 1.00 91.62 111 VAL A CA 1
ATOM 899 C C . VAL A 1 111 ? -19.946 -5.937 -9.670 1.00 91.62 111 VAL A C 1
ATOM 901 O O . VAL A 1 111 ? -20.806 -5.787 -10.532 1.00 91.62 111 VAL A O 1
ATOM 904 N N . LYS A 1 112 ? -19.116 -4.954 -9.320 1.00 87.94 112 LYS A N 1
ATOM 905 C CA . LYS A 1 112 ? -19.158 -3.601 -9.874 1.00 87.94 112 LYS A CA 1
ATOM 906 C C . LYS A 1 112 ? -18.630 -3.522 -11.312 1.00 87.94 112 LYS A C 1
ATOM 908 O O . LYS A 1 112 ? -19.072 -2.659 -12.062 1.00 87.94 112 LYS A O 1
ATOM 913 N N . TYR A 1 113 ? -17.711 -4.406 -11.687 1.00 87.88 113 TYR A N 1
ATOM 914 C CA . TYR A 1 113 ? -17.091 -4.473 -13.009 1.00 87.88 113 TYR A CA 1
ATOM 915 C C . TYR A 1 113 ? -17.175 -5.906 -13.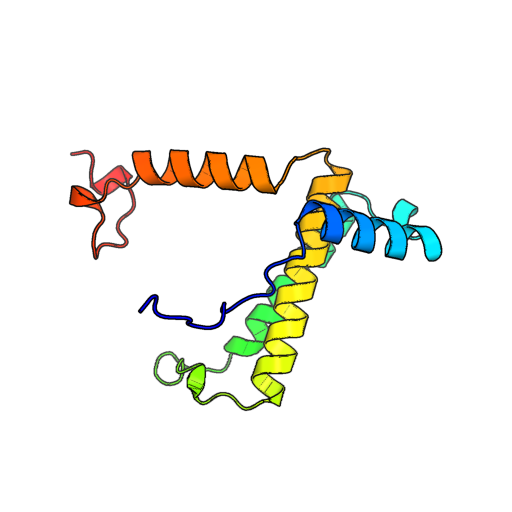563 1.00 87.88 113 TYR A C 1
ATOM 917 O O . TYR A 1 113 ? -16.166 -6.616 -13.572 1.00 87.88 113 TYR A O 1
ATOM 925 N N . PRO A 1 114 ? -18.363 -6.358 -14.015 1.00 89.81 114 PRO A N 1
ATOM 926 C CA . PRO A 1 114 ? -18.522 -7.688 -14.595 1.00 89.81 114 PRO A CA 1
ATOM 927 C C . PRO A 1 114 ? -17.637 -7.869 -15.831 1.00 89.81 114 PRO A C 1
ATOM 929 O O . PRO A 1 114 ? -17.500 -6.945 -16.635 1.00 89.81 114 PRO A O 1
ATOM 932 N N . VAL A 1 115 ? -17.077 -9.069 -16.015 1.00 91.00 115 VAL A N 1
ATOM 933 C CA . VAL A 1 115 ? -16.140 -9.366 -17.115 1.00 91.00 115 VAL A CA 1
ATOM 934 C C . VAL A 1 115 ? -16.745 -9.033 -18.478 1.00 91.00 115 VAL A C 1
ATOM 936 O O . VAL A 1 115 ? -16.094 -8.369 -19.279 1.00 91.00 115 VAL A O 1
ATOM 939 N N . ASP A 1 116 ? -17.997 -9.419 -18.718 1.00 89.44 116 ASP A N 1
ATOM 940 C CA . ASP A 1 116 ? -18.653 -9.236 -20.019 1.00 89.44 116 ASP A CA 1
ATOM 941 C C . ASP A 1 116 ? -18.853 -7.761 -20.403 1.00 89.44 116 ASP A C 1
ATOM 943 O O . ASP A 1 116 ? -19.010 -7.448 -21.581 1.00 89.44 116 ASP A O 1
ATOM 947 N N . LEU A 1 117 ? -18.814 -6.848 -19.425 1.00 83.81 117 LEU A N 1
ATOM 948 C CA . LEU A 1 117 ? -19.006 -5.411 -19.635 1.00 83.81 117 LEU A CA 1
ATOM 949 C C . LEU A 1 117 ? -17.695 -4.620 -19.548 1.00 83.81 117 LEU A C 1
ATOM 951 O O . LEU A 1 117 ? -17.518 -3.644 -20.270 1.00 83.81 117 LEU A O 1
ATOM 955 N N . ALA A 1 118 ? -16.771 -5.033 -18.678 1.00 86.75 118 ALA A N 1
ATOM 956 C CA . ALA A 1 118 ? -15.563 -4.273 -18.357 1.00 86.75 118 ALA A CA 1
ATOM 957 C C . ALA A 1 118 ? -14.284 -4.797 -19.037 1.00 86.75 118 ALA A C 1
ATOM 959 O O . ALA A 1 118 ? -13.233 -4.158 -18.949 1.00 86.75 118 ALA A O 1
ATOM 960 N N . LYS A 1 119 ? -14.317 -5.953 -19.715 1.00 86.75 119 LYS A N 1
ATOM 961 C CA . LYS A 1 119 ? -13.120 -6.520 -20.355 1.00 86.75 119 LYS A CA 1
ATOM 962 C C . LYS A 1 119 ? -12.560 -5.574 -21.422 1.00 86.75 119 LYS A C 1
ATOM 964 O O . LYS A 1 119 ? -13.236 -5.234 -22.386 1.00 86.75 119 LYS A O 1
ATOM 969 N N . GLY A 1 120 ? -11.295 -5.180 -21.257 1.00 86.81 120 GLY A N 1
ATOM 970 C CA . GLY A 1 120 ? -10.609 -4.263 -22.174 1.00 86.81 120 GLY A CA 1
ATOM 971 C C . GLY A 1 120 ? -11.096 -2.811 -22.102 1.00 86.81 120 GLY A C 1
ATOM 972 O O . GLY A 1 120 ? -10.751 -2.021 -22.977 1.00 86.81 120 GLY A O 1
ATOM 973 N N . SER A 1 121 ? -11.887 -2.447 -21.087 1.00 79.94 121 SER A N 1
ATOM 974 C CA . SER A 1 121 ? -12.438 -1.103 -20.935 1.00 79.94 121 SER A CA 1
ATOM 975 C C . SER A 1 121 ? -12.173 -0.540 -19.537 1.00 79.94 121 SER A C 1
ATOM 977 O O . SER A 1 121 ? -12.437 -1.179 -18.523 1.00 79.94 121 SER A O 1
ATOM 979 N N . SER A 1 122 ? -11.655 0.687 -19.479 1.00 79.81 122 SER A N 1
ATOM 980 C CA . SER A 1 122 ? -11.400 1.426 -18.235 1.00 79.81 122 SER A CA 1
ATOM 981 C C . SER A 1 122 ? -12.574 2.314 -17.813 1.00 79.81 122 SER A C 1
ATOM 983 O O . SER A 1 122 ? -12.444 3.083 -16.856 1.00 79.81 122 SER A O 1
ATOM 985 N N . LYS A 1 123 ? -13.719 2.230 -18.509 1.00 81.50 123 LYS A N 1
ATOM 986 C CA . LYS A 1 123 ? -14.890 3.050 -18.188 1.00 81.50 123 LYS A CA 1
ATOM 987 C C . LYS A 1 123 ? -15.351 2.787 -16.763 1.00 81.50 123 LYS A C 1
ATOM 989 O O . LYS A 1 123 ? -15.249 1.676 -16.224 1.00 81.50 123 LYS A O 1
ATOM 994 N N . LYS A 1 124 ? -15.881 3.829 -16.131 1.00 76.81 124 LYS A N 1
ATOM 995 C CA . LYS A 1 124 ? -16.421 3.708 -14.783 1.00 76.81 124 LYS A CA 1
ATOM 996 C C . LYS A 1 124 ? -17.679 2.845 -14.852 1.00 76.81 124 LYS A C 1
ATOM 998 O O . LYS A 1 124 ? -18.476 2.980 -15.763 1.00 76.81 124 LYS A O 1
ATOM 1003 N N . TYR A 1 125 ? -17.897 1.993 -13.855 1.00 69.38 125 TYR A N 1
ATOM 1004 C CA . TYR A 1 125 ? -19.068 1.109 -13.765 1.00 69.38 125 TYR A CA 1
ATOM 1005 C C . TYR A 1 125 ? -20.434 1.780 -13.991 1.00 69.38 125 TYR A C 1
ATOM 1007 O O . TYR A 1 125 ? -21.367 1.139 -14.463 1.00 69.38 125 TYR A O 1
ATOM 1015 N N . THR A 1 126 ? -20.540 3.075 -13.682 1.00 75.31 126 THR A N 1
ATOM 1016 C CA . THR A 1 126 ? -21.718 3.912 -13.951 1.00 75.31 126 THR A CA 1
ATOM 1017 C C . THR A 1 126 ? -22.037 4.055 -15.440 1.00 75.31 126 THR A C 1
ATOM 1019 O O . THR A 1 126 ? -23.126 4.486 -15.779 1.00 75.31 126 THR A O 1
ATOM 1022 N N . GLU A 1 127 ? -21.099 3.716 -16.320 1.00 73.25 127 GLU A N 1
ATOM 1023 C CA . GLU A 1 127 ? -21.228 3.784 -17.777 1.00 73.25 127 GLU A CA 1
ATOM 1024 C C . GLU A 1 127 ? -21.598 2.431 -18.411 1.00 73.25 127 GLU A C 1
ATOM 1026 O O . GLU A 1 127 ? -21.864 2.389 -19.608 1.00 73.25 127 GLU A O 1
ATOM 1031 N N . TYR A 1 128 ? -21.613 1.329 -17.645 1.00 62.66 128 TYR A N 1
ATOM 1032 C CA . TYR A 1 128 ? -22.044 0.003 -18.129 1.00 62.66 128 TYR A CA 1
ATOM 1033 C C . TYR A 1 128 ? -23.490 -0.338 -17.752 1.00 62.66 128 TYR A C 1
ATOM 1035 O O . TYR A 1 128 ? -24.058 -1.289 -18.279 1.00 62.66 128 TYR A O 1
ATOM 1043 N N . GLN A 1 129 ? -24.070 0.406 -16.810 1.00 57.06 129 GLN A N 1
ATOM 1044 C CA . GLN A 1 129 ? -25.458 0.267 -16.377 1.00 57.06 129 GLN A CA 1
ATOM 1045 C C . GLN A 1 129 ? -26.310 1.304 -17.117 1.00 57.06 129 GLN A C 1
ATOM 1047 O O . GLN A 1 129 ? -26.634 2.351 -16.562 1.00 57.06 129 GLN A O 1
ATOM 1052 N N . SER A 1 130 ? -26.601 1.041 -18.390 1.00 52.41 130 SER A N 1
ATOM 1053 C CA . SER A 1 130 ? -27.598 1.769 -19.190 1.00 52.41 130 SER A CA 1
ATOM 1054 C C . SER A 1 130 ? -28.812 0.896 -19.436 1.00 52.41 130 SER A C 1
ATOM 1056 O O . SER A 1 130 ? -28.576 -0.266 -19.842 1.00 52.41 130 SER A O 1
#

Secondary structure (DSSP, 8-state):
----PPPSS-SS--HHHHHHHHHHHHHHTTGGGT--HHHHHHHHHHHHHHHHHHHTT--TT---GGGS-HHHHHHHHHHHHHHHHHHHHHHHHTT--HHHHHHHHHHHHHHHS-HHHHTT----GGGT--

Organism: NCBI:txid100861